Protein AF-A0A922Z1M5-F1 (afdb_monomer)

Structure (mmCIF, N/CA/C/O backbone):
data_AF-A0A922Z1M5-F1
#
_entry.id   AF-A0A922Z1M5-F1
#
loop_
_atom_site.group_PDB
_atom_site.id
_atom_site.type_symbol
_atom_site.label_atom_id
_atom_site.label_alt_id
_atom_site.label_comp_id
_atom_site.label_asym_id
_atom_site.label_entity_id
_atom_site.label_seq_id
_atom_site.pdbx_PDB_ins_code
_atom_site.Cartn_x
_atom_site.Cartn_y
_atom_site.Cartn_z
_atom_site.occupancy
_atom_site.B_iso_or_equiv
_atom_site.auth_seq_id
_atom_site.auth_comp_id
_atom_site.auth_asym_id
_atom_site.auth_atom_id
_atom_site.pdbx_PDB_model_num
ATOM 1 N N . MET A 1 1 ? 18.970 3.337 -2.036 1.00 62.06 1 MET A N 1
ATOM 2 C CA . MET A 1 1 ? 17.528 3.170 -1.750 1.00 62.06 1 MET A CA 1
ATOM 3 C C . MET A 1 1 ? 17.133 1.748 -2.111 1.00 62.06 1 MET A C 1
ATOM 5 O O . MET A 1 1 ? 17.455 1.325 -3.217 1.00 62.06 1 MET A O 1
ATOM 9 N N . VAL A 1 2 ? 16.529 1.007 -1.182 1.00 69.38 2 VAL A N 1
ATOM 10 C CA . VAL A 1 2 ? 16.117 -0.389 -1.406 1.00 69.38 2 VAL A CA 1
ATOM 11 C C . VAL A 1 2 ? 14.918 -0.407 -2.360 1.00 69.38 2 VAL A C 1
ATOM 13 O O . VAL A 1 2 ? 14.035 0.438 -2.251 1.00 69.38 2 VAL A O 1
ATOM 16 N N . LYS A 1 3 ? 14.924 -1.325 -3.330 1.00 82.44 3 LYS A N 1
ATOM 17 C CA . LYS A 1 3 ? 13.838 -1.529 -4.296 1.00 82.44 3 LYS A CA 1
ATOM 18 C C . LYS A 1 3 ? 13.195 -2.880 -4.014 1.00 82.44 3 LYS A C 1
ATOM 20 O O . LYS A 1 3 ? 13.887 -3.896 -4.060 1.00 82.44 3 LYS A O 1
ATOM 25 N N . LEU A 1 4 ? 11.897 -2.891 -3.737 1.00 81.94 4 LEU A N 1
ATOM 26 C CA . LEU A 1 4 ? 11.143 -4.116 -3.483 1.00 81.94 4 LEU A CA 1
ATOM 27 C C . LEU A 1 4 ? 10.454 -4.580 -4.774 1.00 81.94 4 LEU A C 1
ATOM 29 O O . LEU A 1 4 ? 9.768 -3.771 -5.403 1.00 81.94 4 LEU A O 1
ATOM 33 N N . PRO A 1 5 ? 10.636 -5.843 -5.207 1.00 84.25 5 PRO A N 1
ATOM 34 C CA . PRO A 1 5 ? 9.959 -6.366 -6.389 1.00 84.25 5 PRO A CA 1
ATOM 35 C C . PRO A 1 5 ? 8.466 -6.568 -6.106 1.00 84.25 5 PRO A C 1
ATOM 37 O O . PRO A 1 5 ? 8.095 -7.197 -5.114 1.00 84.25 5 PRO A O 1
ATOM 40 N N . VAL A 1 6 ? 7.605 -6.087 -7.006 1.00 86.06 6 VAL A N 1
ATOM 41 C CA . VAL A 1 6 ? 6.139 -6.169 -6.828 1.00 86.06 6 VAL A CA 1
ATOM 42 C C . VAL A 1 6 ? 5.542 -7.500 -7.303 1.00 86.06 6 VAL A C 1
ATOM 44 O O . VAL A 1 6 ? 4.350 -7.751 -7.147 1.00 86.06 6 VAL A O 1
ATOM 47 N N . THR A 1 7 ? 6.367 -8.397 -7.854 1.00 83.25 7 THR A N 1
ATOM 48 C CA . THR A 1 7 ? 5.943 -9.710 -8.373 1.00 83.25 7 THR A CA 1
ATOM 49 C C . THR A 1 7 ? 5.276 -10.599 -7.328 1.00 83.25 7 THR A C 1
ATOM 51 O O . THR A 1 7 ? 4.547 -11.514 -7.694 1.00 83.25 7 THR A O 1
ATOM 54 N N . ARG A 1 8 ? 5.514 -10.348 -6.035 1.00 78.50 8 ARG A N 1
ATOM 55 C CA . ARG A 1 8 ? 4.937 -11.122 -4.925 1.00 78.50 8 ARG A CA 1
ATOM 56 C C . ARG A 1 8 ? 3.622 -10.552 -4.388 1.00 78.50 8 ARG A C 1
ATOM 58 O O . ARG A 1 8 ? 3.117 -11.065 -3.399 1.00 78.50 8 ARG A O 1
ATOM 65 N N . PHE A 1 9 ? 3.082 -9.491 -4.990 1.00 82.94 9 PHE A N 1
ATOM 66 C CA . PHE A 1 9 ? 1.858 -8.857 -4.482 1.00 82.94 9 PHE A CA 1
ATOM 67 C C . PHE A 1 9 ? 0.578 -9.493 -5.031 1.00 82.94 9 PHE A C 1
ATOM 69 O O . PHE A 1 9 ? -0.507 -9.236 -4.520 1.00 82.94 9 PHE A O 1
ATOM 76 N N . THR A 1 10 ? 0.696 -10.326 -6.064 1.00 77.44 10 THR A N 1
ATOM 77 C CA . THR A 1 10 ? -0.423 -11.086 -6.621 1.00 77.44 10 THR A CA 1
ATOM 78 C C . THR A 1 10 ? -0.280 -12.552 -6.232 1.00 77.44 10 THR A C 1
ATOM 80 O O . THR A 1 10 ? 0.832 -13.071 -6.140 1.00 77.44 10 THR A O 1
ATOM 83 N N . LEU A 1 11 ? -1.410 -13.224 -6.003 1.00 79.69 11 LEU A N 1
ATOM 84 C CA . LEU A 1 11 ? -1.463 -14.668 -5.780 1.00 79.69 11 LEU A CA 1
ATOM 85 C C . LEU A 1 11 ? -2.315 -15.289 -6.898 1.00 79.69 11 LEU A C 1
ATOM 87 O O . LEU A 1 11 ? -3.533 -15.424 -6.747 1.00 79.69 11 LEU A O 1
ATOM 91 N N . PRO A 1 12 ? -1.707 -15.568 -8.067 1.00 78.19 12 PRO A N 1
ATOM 92 C CA . PRO A 1 12 ? -2.422 -16.088 -9.224 1.00 78.19 12 PRO A CA 1
ATOM 93 C C . PRO A 1 12 ? -3.035 -17.449 -8.896 1.00 78.19 12 PRO A C 1
ATOM 95 O O . PRO A 1 12 ? -2.359 -18.323 -8.358 1.00 78.19 12 PRO A O 1
ATOM 98 N N . ARG A 1 13 ? -4.314 -17.639 -9.234 1.00 81.94 13 ARG A N 1
ATOM 99 C CA . ARG A 1 13 ? -5.007 -18.929 -9.057 1.00 81.94 13 ARG A CA 1
ATOM 100 C C . ARG A 1 13 ? -4.693 -19.927 -10.171 1.00 81.94 13 ARG A C 1
ATOM 102 O O . ARG A 1 13 ? -4.882 -21.122 -9.987 1.00 81.94 13 ARG A O 1
ATOM 109 N N . ASP A 1 14 ? -4.223 -19.422 -11.308 1.00 88.25 14 ASP A N 1
ATOM 110 C CA . ASP A 1 14 ? -3.885 -20.189 -12.499 1.00 88.25 14 ASP A CA 1
ATOM 111 C C . ASP A 1 14 ? -2.439 -19.903 -12.932 1.00 88.25 14 ASP A C 1
ATOM 113 O O . ASP A 1 14 ? -1.933 -18.780 -12.817 1.00 88.25 14 ASP A O 1
ATOM 117 N N . ARG A 1 15 ? -1.773 -20.939 -13.443 1.00 85.25 15 ARG A N 1
ATOM 118 C CA . ARG A 1 15 ? -0.380 -20.911 -13.885 1.00 85.25 15 ARG A CA 1
ATOM 119 C C . ARG A 1 15 ? -0.179 -19.968 -15.068 1.00 85.25 15 ARG A C 1
ATOM 121 O O . ARG A 1 15 ? 0.833 -19.266 -15.104 1.00 85.25 15 ARG A O 1
ATOM 128 N N . GLU A 1 16 ? -1.115 -19.926 -16.016 1.00 86.62 16 GLU A N 1
ATOM 129 C CA . GLU A 1 16 ? -1.007 -19.040 -17.184 1.00 86.62 16 GLU A CA 1
ATOM 130 C C . GLU A 1 16 ? -1.095 -17.569 -16.772 1.00 86.62 16 GLU A C 1
ATOM 132 O O . GLU A 1 16 ? -0.232 -16.762 -17.134 1.00 86.62 16 GLU A O 1
ATOM 137 N N . GLN A 1 17 ? -2.065 -17.243 -15.915 1.00 83.31 17 GLN A N 1
ATOM 138 C CA . GLN A 1 17 ? -2.189 -15.912 -15.320 1.00 83.31 17 GLN A CA 1
ATOM 139 C C . GLN A 1 17 ? -0.949 -15.541 -14.502 1.00 83.31 17 GLN A C 1
ATOM 141 O O . GLN A 1 17 ? -0.472 -14.410 -14.583 1.00 83.31 17 GLN A O 1
ATOM 146 N N . GLY A 1 18 ? -0.377 -16.488 -13.753 1.00 84.44 18 GLY A N 1
ATOM 147 C CA . GLY A 1 18 ? 0.838 -16.241 -12.981 1.00 84.44 18 GLY A CA 1
ATOM 148 C C . GLY A 1 18 ? 2.046 -15.902 -13.846 1.00 84.44 18 GLY A C 1
ATOM 149 O O . GLY A 1 18 ? 2.754 -14.939 -13.555 1.00 84.44 18 GLY A O 1
ATOM 150 N N . MET A 1 19 ? 2.247 -16.619 -14.953 1.00 85.88 19 MET A N 1
ATOM 151 C CA . MET A 1 19 ? 3.314 -16.309 -15.911 1.00 85.88 19 MET A CA 1
ATOM 152 C C . MET A 1 19 ? 3.103 -14.953 -16.592 1.00 85.88 19 MET A C 1
ATOM 154 O O . MET A 1 19 ? 4.070 -14.227 -16.831 1.00 85.88 19 MET A O 1
ATOM 158 N N . HIS A 1 20 ? 1.852 -14.593 -16.885 1.00 86.06 20 HIS A N 1
ATOM 159 C CA . HIS A 1 20 ? 1.506 -13.291 -17.448 1.00 86.06 20 HIS A CA 1
ATOM 160 C C . HIS A 1 20 ? 1.850 -12.142 -16.487 1.00 86.06 20 HIS A C 1
ATOM 162 O O . HIS A 1 20 ? 2.621 -11.248 -16.847 1.00 86.06 20 HIS A O 1
ATOM 168 N N . TRP A 1 21 ? 1.366 -12.204 -15.242 1.00 83.75 21 TRP A N 1
ATOM 169 C CA . TRP A 1 21 ? 1.659 -11.190 -14.226 1.00 83.75 21 TRP A CA 1
ATOM 170 C C . TRP A 1 21 ? 3.142 -11.127 -13.880 1.00 83.75 21 TRP A C 1
ATOM 172 O O . TRP A 1 21 ? 3.685 -10.036 -13.729 1.00 83.75 21 TRP A O 1
ATOM 182 N N . TYR A 1 22 ? 3.830 -12.268 -13.827 1.00 85.31 22 TYR A N 1
ATOM 183 C CA . TYR A 1 22 ? 5.271 -12.304 -13.596 1.00 85.31 22 TYR A CA 1
ATOM 184 C C . TYR A 1 22 ? 6.050 -11.538 -14.674 1.00 85.31 22 TYR A C 1
ATOM 186 O O . TYR A 1 22 ? 6.940 -10.754 -14.345 1.00 85.31 22 TYR A O 1
ATOM 194 N N . ARG A 1 23 ? 5.687 -11.699 -15.954 1.00 85.81 23 ARG A N 1
ATOM 195 C CA . ARG A 1 23 ? 6.316 -10.952 -17.058 1.00 85.81 23 ARG A CA 1
ATOM 196 C C . ARG A 1 23 ? 6.066 -9.448 -16.957 1.00 85.81 23 ARG A C 1
ATOM 198 O O . ARG A 1 23 ? 6.979 -8.671 -17.218 1.00 85.81 23 ARG A O 1
ATOM 205 N N . LEU A 1 24 ? 4.855 -9.044 -16.572 1.00 83.50 24 LEU A N 1
ATOM 206 C CA . LEU A 1 24 ? 4.483 -7.631 -16.449 1.00 83.50 24 LEU A CA 1
ATOM 207 C C . LEU A 1 24 ? 5.122 -6.952 -15.232 1.00 83.50 24 LEU A C 1
ATOM 209 O O . LEU A 1 24 ? 5.592 -5.821 -15.322 1.00 83.50 24 LEU A O 1
ATOM 213 N N . LEU A 1 25 ? 5.145 -7.640 -14.093 1.00 86.06 25 LEU A N 1
ATOM 214 C CA . LEU A 1 25 ? 5.587 -7.090 -12.812 1.00 86.06 25 LEU A CA 1
ATOM 215 C C . LEU A 1 25 ? 7.085 -7.295 -12.551 1.00 86.06 25 LEU A C 1
ATOM 217 O O . LEU A 1 25 ? 7.635 -6.654 -11.658 1.00 86.06 25 LEU A O 1
ATOM 221 N N . GLY A 1 26 ? 7.758 -8.159 -13.317 1.00 83.81 26 GLY A N 1
ATOM 222 C CA . GLY A 1 26 ? 9.158 -8.548 -13.106 1.00 83.81 26 GLY A CA 1
ATOM 223 C C . GLY A 1 26 ? 10.165 -7.398 -13.128 1.00 83.81 26 GLY A C 1
ATOM 224 O O . GLY A 1 26 ? 11.196 -7.475 -12.465 1.00 83.81 26 GLY A O 1
ATOM 225 N N . SER A 1 27 ? 9.861 -6.318 -13.848 1.00 83.56 27 SER A N 1
ATOM 226 C CA . SER A 1 27 ? 10.699 -5.114 -13.940 1.00 83.56 27 SER A CA 1
ATOM 227 C C . SER A 1 27 ? 10.212 -3.961 -13.056 1.00 83.56 27 SER A C 1
ATOM 229 O O . SER A 1 27 ? 10.816 -2.883 -13.042 1.00 83.56 27 SER A O 1
ATOM 231 N N . VAL A 1 28 ? 9.116 -4.164 -12.322 1.00 87.25 28 VAL A N 1
ATOM 232 C CA . VAL A 1 28 ? 8.469 -3.131 -11.520 1.00 87.25 28 VAL A CA 1
ATOM 233 C C . VAL A 1 28 ? 8.894 -3.264 -10.061 1.00 87.25 28 VAL A C 1
ATOM 235 O O . VAL A 1 28 ? 8.815 -4.325 -9.445 1.00 87.25 28 VAL A O 1
ATOM 238 N N . TYR A 1 29 ? 9.319 -2.139 -9.495 1.00 90.00 29 TYR A N 1
ATOM 239 C CA . TYR A 1 29 ? 9.767 -2.048 -8.110 1.00 90.00 29 TYR A CA 1
ATOM 240 C C . TYR A 1 29 ? 9.076 -0.896 -7.398 1.00 90.00 29 TYR A C 1
ATOM 242 O O . TYR A 1 29 ? 8.828 0.127 -8.037 1.00 90.00 29 TYR A O 1
ATOM 250 N N . CYS A 1 30 ? 8.855 -1.012 -6.093 1.00 90.94 30 CYS A N 1
ATOM 251 C CA . CYS A 1 30 ? 8.446 0.098 -5.229 1.00 90.94 30 CYS A CA 1
ATOM 252 C C . CYS A 1 30 ? 9.523 0.427 -4.181 1.00 90.94 30 CYS A C 1
ATOM 254 O O . CYS A 1 30 ? 10.428 -0.381 -3.940 1.00 90.94 30 CYS A O 1
ATOM 256 N N . THR A 1 31 ? 9.442 1.611 -3.564 1.00 91.44 31 THR A N 1
ATOM 257 C CA . THR A 1 31 ? 10.299 1.955 -2.416 1.00 91.44 31 THR A CA 1
ATOM 258 C C . THR A 1 31 ? 9.814 1.279 -1.135 1.00 91.44 31 THR A C 1
ATOM 260 O O . THR A 1 31 ? 10.613 0.652 -0.443 1.00 91.44 31 THR A O 1
ATOM 263 N N . PHE A 1 32 ? 8.519 1.380 -0.825 1.00 89.75 32 PHE A N 1
ATOM 264 C CA . PHE A 1 32 ? 7.920 0.710 0.328 1.00 89.75 32 PHE A CA 1
ATOM 265 C C . PHE A 1 32 ? 6.608 0.020 -0.041 1.00 89.75 32 PHE A C 1
ATOM 267 O O . PHE A 1 32 ? 5.929 0.371 -1.011 1.00 89.75 32 PHE A O 1
ATOM 274 N N . THR A 1 33 ? 6.246 -0.948 0.790 1.00 91.31 33 THR A N 1
ATOM 275 C CA . THR A 1 33 ? 5.005 -1.710 0.699 1.00 91.31 33 THR A CA 1
ATOM 276 C C . THR A 1 33 ? 4.298 -1.620 2.035 1.00 91.31 33 THR A C 1
ATOM 278 O O . THR A 1 33 ? 4.937 -1.741 3.079 1.00 91.31 33 THR A O 1
ATOM 281 N N . ILE A 1 34 ? 2.989 -1.408 1.998 1.00 90.56 34 ILE A N 1
ATOM 282 C CA . ILE A 1 34 ? 2.148 -1.439 3.186 1.00 90.56 34 ILE A CA 1
ATOM 283 C C . ILE A 1 34 ? 1.509 -2.821 3.241 1.00 90.56 34 ILE A C 1
ATOM 285 O O . ILE A 1 34 ? 0.866 -3.257 2.280 1.00 90.56 34 ILE A O 1
ATOM 289 N N . CYS A 1 35 ? 1.710 -3.510 4.359 1.00 90.94 35 CYS A N 1
ATOM 290 C CA . CYS A 1 35 ? 1.175 -4.841 4.597 1.00 90.94 35 CYS A CA 1
ATOM 291 C C . CYS A 1 35 ? 0.324 -4.850 5.865 1.00 90.94 35 CYS A C 1
ATOM 293 O O . CYS A 1 35 ? 0.602 -4.123 6.820 1.00 90.94 35 CYS A O 1
ATOM 295 N N . GLN A 1 36 ? -0.692 -5.701 5.872 1.00 87.25 36 GLN A N 1
ATOM 296 C CA . GLN A 1 36 ? -1.410 -6.086 7.078 1.00 87.25 36 GLN A CA 1
ATOM 297 C C . GLN A 1 36 ? -0.543 -7.003 7.963 1.00 87.25 36 GLN A C 1
ATOM 299 O O . GLN A 1 36 ? 0.461 -7.549 7.493 1.00 87.25 36 GLN A O 1
ATOM 304 N N . PRO A 1 37 ? -0.914 -7.193 9.245 1.00 88.56 37 PRO A N 1
ATOM 305 C CA . PRO A 1 37 ? -0.196 -8.084 10.162 1.00 88.56 37 PRO A CA 1
ATOM 306 C C . PRO A 1 37 ? -0.121 -9.548 9.701 1.00 88.56 37 PRO A C 1
ATOM 308 O O . PRO A 1 37 ? 0.782 -10.270 10.107 1.00 88.56 37 PRO A O 1
ATOM 311 N N . ASP A 1 38 ? -1.044 -9.983 8.842 1.00 87.88 38 ASP A N 1
ATOM 312 C CA . ASP A 1 38 ? -1.060 -11.308 8.208 1.00 87.88 38 ASP A CA 1
ATOM 313 C C . ASP A 1 38 ? -0.081 -11.425 7.018 1.00 87.88 38 ASP A C 1
ATOM 315 O O . ASP A 1 38 ? 0.031 -12.481 6.396 1.00 87.88 38 ASP A O 1
ATOM 319 N N . GLY A 1 39 ? 0.631 -10.343 6.688 1.00 85.19 39 GLY A N 1
ATOM 320 C CA . GLY A 1 39 ? 1.552 -10.263 5.557 1.00 85.19 39 GLY A CA 1
ATOM 321 C C . GLY A 1 39 ? 0.882 -9.922 4.225 1.00 85.19 39 GLY A C 1
ATOM 322 O O . GLY A 1 39 ? 1.580 -9.824 3.210 1.00 85.19 39 GLY A O 1
ATOM 323 N N . ARG A 1 40 ? -0.439 -9.700 4.191 1.00 87.19 40 ARG A N 1
ATOM 324 C CA . ARG A 1 40 ? -1.148 -9.309 2.970 1.00 87.19 40 ARG A CA 1
ATOM 325 C C . ARG A 1 40 ? -0.786 -7.884 2.574 1.00 87.19 40 ARG A C 1
ATOM 327 O O . ARG A 1 40 ? -0.916 -6.949 3.358 1.00 87.19 40 ARG A O 1
ATOM 334 N N . VAL A 1 41 ? -0.390 -7.702 1.320 1.00 89.81 41 VAL A N 1
ATOM 335 C CA . VAL A 1 41 ? -0.096 -6.378 0.764 1.00 89.81 41 VAL A CA 1
ATOM 336 C C . VAL A 1 41 ? -1.399 -5.612 0.537 1.00 89.81 41 VAL A C 1
ATOM 338 O O . VAL A 1 41 ? -2.286 -6.093 -0.167 1.00 89.81 41 VAL A O 1
ATOM 341 N N . VAL A 1 42 ? -1.500 -4.416 1.120 1.00 91.06 42 VAL A N 1
ATOM 342 C CA . VAL A 1 42 ? -2.649 -3.504 0.953 1.00 91.06 42 VAL A CA 1
ATOM 343 C C . VAL A 1 42 ? -2.345 -2.332 0.031 1.00 91.06 42 VAL A C 1
ATOM 345 O O . VAL A 1 42 ? -3.258 -1.643 -0.404 1.00 91.06 42 VAL A O 1
ATOM 348 N N . GLY A 1 43 ? -1.075 -2.107 -0.293 1.00 91.75 43 GLY A N 1
ATOM 349 C CA . GLY A 1 43 ? -0.672 -1.090 -1.248 1.00 91.75 43 GLY A CA 1
ATOM 350 C C . GLY A 1 43 ? 0.829 -0.874 -1.251 1.00 91.75 43 GLY A C 1
AT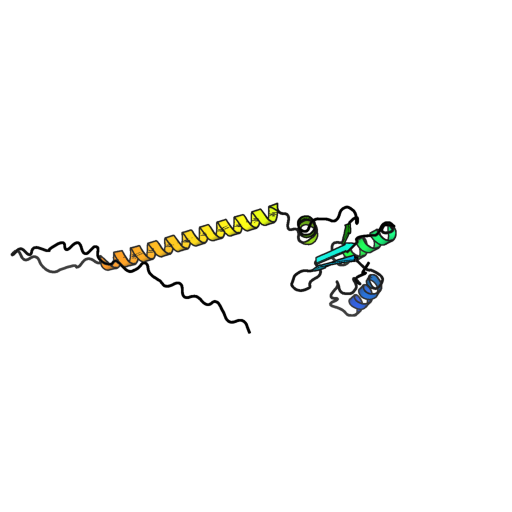OM 351 O O . GLY A 1 43 ? 1.581 -1.504 -0.503 1.00 91.75 43 GLY A O 1
ATOM 352 N N . CYS A 1 44 ? 1.282 0.019 -2.116 1.00 91.94 44 CYS A N 1
ATOM 353 C CA . CYS A 1 44 ? 2.694 0.350 -2.213 1.00 91.94 44 CYS A CA 1
ATOM 354 C C . CYS A 1 44 ? 2.907 1.834 -2.480 1.00 91.94 44 CYS A C 1
ATOM 356 O O . CYS A 1 44 ? 2.041 2.525 -3.025 1.00 91.94 44 CYS A O 1
ATOM 358 N N . LEU A 1 45 ? 4.084 2.317 -2.088 1.00 92.44 45 LEU A N 1
ATOM 359 C CA . LEU A 1 45 ? 4.468 3.698 -2.304 1.00 92.44 45 LEU A CA 1
ATOM 360 C C . LEU A 1 45 ? 5.889 3.839 -2.846 1.00 92.44 45 LEU A C 1
ATOM 362 O O . LEU A 1 45 ? 6.807 3.094 -2.496 1.00 92.44 45 LEU A O 1
ATOM 366 N N . ASP A 1 46 ? 6.055 4.835 -3.709 1.00 92.69 46 ASP A N 1
ATOM 367 C CA . ASP A 1 46 ? 7.352 5.278 -4.197 1.00 92.69 46 ASP A CA 1
ATOM 368 C C . ASP A 1 46 ? 7.742 6.603 -3.559 1.00 92.69 46 ASP A C 1
ATOM 370 O O . ASP A 1 46 ? 6.998 7.583 -3.599 1.00 92.69 46 ASP A O 1
ATOM 374 N N . VAL A 1 47 ? 8.971 6.639 -3.059 1.00 92.38 47 VAL A N 1
ATOM 375 C CA . VAL A 1 47 ? 9.633 7.856 -2.595 1.00 92.38 47 VAL A CA 1
ATOM 376 C C . VAL A 1 47 ? 10.793 8.124 -3.549 1.00 92.38 47 VAL A C 1
ATOM 378 O O . VAL A 1 47 ? 11.872 7.559 -3.368 1.00 92.38 47 VAL A O 1
ATOM 381 N N . PRO A 1 48 ? 10.589 8.879 -4.644 1.00 90.00 48 PRO A N 1
ATOM 382 C CA . PRO A 1 48 ? 11.669 9.185 -5.560 1.00 90.00 48 PRO A CA 1
ATOM 383 C C . PRO A 1 48 ? 12.689 10.130 -4.915 1.00 90.00 48 PRO A C 1
ATOM 385 O O . PRO A 1 48 ? 12.351 11.002 -4.109 1.00 90.00 48 PRO A O 1
ATOM 388 N N . GLY A 1 49 ? 13.948 9.960 -5.323 1.00 86.38 49 GLY A N 1
ATOM 389 C CA . GLY A 1 49 ? 15.041 10.865 -4.972 1.00 86.38 49 GLY A CA 1
ATOM 390 C C . GLY A 1 49 ? 14.921 12.228 -5.662 1.00 86.38 49 GLY A C 1
ATOM 391 O O . GLY A 1 49 ? 13.912 12.540 -6.294 1.00 86.38 49 GLY A O 1
ATOM 392 N N . SER A 1 50 ? 15.986 13.028 -5.598 1.00 83.69 50 SER A N 1
ATOM 393 C CA . SER A 1 50 ? 16.039 14.378 -6.186 1.00 83.69 50 SER A CA 1
ATOM 394 C C . SER A 1 50 ? 15.711 14.420 -7.684 1.00 83.69 50 SER A C 1
ATOM 396 O O . SER A 1 50 ? 15.078 15.364 -8.143 1.00 83.69 50 SER A O 1
ATOM 398 N N . ALA A 1 51 ? 16.078 13.378 -8.435 1.00 82.75 51 ALA A N 1
ATOM 399 C CA . ALA A 1 51 ? 15.782 13.250 -9.863 1.00 82.75 51 ALA A CA 1
ATOM 400 C C . ALA A 1 51 ? 14.300 12.952 -10.180 1.00 82.75 51 ALA A C 1
ATOM 402 O O . ALA A 1 51 ? 13.896 12.999 -11.341 1.00 82.75 51 ALA A O 1
ATOM 403 N N . GLY A 1 52 ? 13.476 12.647 -9.173 1.00 85.00 52 GLY A N 1
ATOM 404 C CA . GLY A 1 52 ? 12.073 12.301 -9.373 1.00 85.00 52 GLY A CA 1
ATOM 405 C C . GLY A 1 52 ? 11.863 10.927 -10.023 1.00 85.00 52 GLY A C 1
ATOM 406 O O . GLY A 1 52 ? 12.795 10.156 -10.251 1.00 85.00 52 GLY A O 1
ATOM 407 N N . LEU A 1 53 ? 10.597 10.609 -10.304 1.00 87.62 53 LEU A N 1
ATOM 408 C CA . LEU A 1 53 ? 10.206 9.445 -11.100 1.00 87.62 53 LEU A CA 1
ATOM 409 C C . LEU A 1 53 ? 9.720 9.935 -12.474 1.00 87.62 53 LEU A C 1
ATOM 411 O O . LEU A 1 53 ? 8.839 10.801 -12.507 1.00 87.62 53 LEU A O 1
ATOM 415 N N . PRO A 1 54 ? 10.226 9.391 -13.599 1.00 91.19 54 PRO A N 1
ATOM 416 C CA . PRO A 1 54 ? 9.736 9.760 -14.922 1.00 91.19 54 PRO A CA 1
ATOM 417 C C . PRO A 1 54 ? 8.222 9.561 -15.038 1.00 91.19 54 PRO A C 1
ATOM 419 O O . PRO A 1 54 ? 7.671 8.573 -14.542 1.00 91.19 54 PRO A O 1
ATOM 422 N N . ARG A 1 55 ? 7.536 10.482 -15.728 1.00 90.75 55 ARG A N 1
ATOM 423 C CA . ARG A 1 55 ? 6.070 10.443 -15.880 1.00 90.75 55 ARG A CA 1
ATOM 424 C C . ARG A 1 55 ? 5.593 9.137 -16.517 1.00 90.75 55 ARG A C 1
ATOM 426 O O . ARG A 1 55 ? 4.608 8.574 -16.054 1.00 90.75 55 ARG A O 1
ATOM 433 N N . SER A 1 56 ? 6.299 8.645 -17.534 1.00 90.38 56 SER A N 1
ATOM 434 C CA . SER A 1 56 ? 5.997 7.370 -18.196 1.00 90.38 56 SER A CA 1
ATOM 435 C C . SER A 1 56 ? 6.052 6.197 -17.216 1.00 90.38 56 SER A C 1
ATOM 437 O O . SER A 1 56 ? 5.095 5.433 -17.118 1.00 90.38 56 SER A O 1
ATOM 439 N N . THR A 1 57 ? 7.120 6.100 -16.421 1.00 90.19 57 THR A N 1
ATOM 440 C CA . THR A 1 57 ? 7.273 5.069 -15.386 1.00 90.19 57 THR A CA 1
ATOM 441 C C . THR A 1 57 ? 6.185 5.173 -14.323 1.00 90.19 57 THR A C 1
ATOM 443 O O . THR A 1 57 ? 5.629 4.154 -13.922 1.00 90.19 57 THR A O 1
ATOM 446 N N . ARG A 1 58 ? 5.844 6.392 -13.887 1.00 91.94 58 ARG A N 1
ATOM 447 C CA . ARG A 1 58 ? 4.763 6.619 -12.920 1.00 91.94 58 ARG A CA 1
ATOM 448 C C . ARG A 1 58 ? 3.413 6.139 -13.456 1.00 91.94 58 ARG A C 1
ATOM 450 O O . ARG A 1 58 ? 2.699 5.449 -12.738 1.00 91.94 58 ARG A O 1
ATOM 457 N N . MET A 1 59 ? 3.074 6.487 -14.697 1.00 91.19 59 MET A N 1
ATOM 458 C CA . MET A 1 59 ? 1.814 6.077 -15.331 1.00 91.19 59 MET A CA 1
ATOM 459 C C . MET A 1 59 ? 1.740 4.562 -15.517 1.00 91.19 59 MET A C 1
ATOM 461 O O . MET A 1 59 ? 0.705 3.965 -15.237 1.00 91.19 59 MET A O 1
ATOM 465 N N . LEU A 1 60 ? 2.846 3.940 -15.934 1.00 91.19 60 LEU A N 1
ATOM 466 C CA . LEU A 1 60 ? 2.939 2.490 -16.079 1.00 91.19 60 LEU A CA 1
ATOM 467 C C . LEU A 1 60 ? 2.721 1.786 -14.738 1.00 91.19 60 LEU A C 1
ATOM 469 O O . LEU A 1 60 ? 1.883 0.893 -14.648 1.00 91.19 60 LEU A O 1
ATOM 473 N N . LYS A 1 61 ? 3.420 2.225 -13.683 1.00 91.88 61 LYS A N 1
ATOM 474 C CA . LYS A 1 61 ? 3.250 1.676 -12.332 1.00 91.88 61 LYS A CA 1
ATOM 475 C C . LYS A 1 61 ? 1.820 1.825 -11.845 1.00 91.88 61 LYS A C 1
ATOM 477 O O . LYS A 1 61 ? 1.233 0.849 -11.398 1.00 91.88 61 LYS A O 1
ATOM 482 N N . HIS A 1 62 ? 1.255 3.019 -11.989 1.00 92.06 62 HIS A N 1
ATOM 483 C CA . HIS A 1 62 ? -0.123 3.278 -11.601 1.00 92.06 62 HIS A CA 1
ATOM 484 C C . HIS A 1 62 ? -1.088 2.346 -12.338 1.00 92.06 62 HIS A C 1
ATOM 486 O O . HIS A 1 62 ? -1.907 1.698 -11.704 1.00 92.06 62 HIS A O 1
ATOM 492 N N . SER A 1 63 ? -0.970 2.227 -13.662 1.00 90.62 63 SER A N 1
ATOM 493 C CA . SER A 1 63 ? -1.850 1.369 -14.458 1.00 90.62 63 SER A CA 1
ATOM 494 C C . SER A 1 63 ? -1.757 -0.103 -14.043 1.00 90.62 63 SER A C 1
ATOM 496 O O . SER A 1 63 ? -2.788 -0.723 -13.791 1.00 90.62 63 SER A O 1
ATOM 498 N N . LEU A 1 64 ? -0.543 -0.644 -13.905 1.00 90.00 64 LEU A N 1
ATOM 499 C CA . LEU A 1 64 ? -0.335 -2.048 -13.540 1.00 90.00 64 LEU A CA 1
ATOM 500 C C . LEU A 1 64 ? -0.815 -2.361 -12.121 1.00 90.00 64 LEU A C 1
ATOM 502 O O . LEU A 1 64 ? -1.484 -3.368 -11.903 1.00 90.00 64 LEU A O 1
ATOM 506 N N . LEU A 1 65 ? -0.497 -1.502 -11.155 1.00 89.44 65 LEU A N 1
ATOM 507 C CA . LEU A 1 65 ? -0.861 -1.727 -9.757 1.00 89.44 65 LEU A CA 1
ATOM 508 C C . LEU A 1 65 ? -2.371 -1.578 -9.548 1.00 89.44 65 LEU A C 1
ATOM 510 O O . LEU A 1 65 ? -2.967 -2.420 -8.881 1.00 89.44 65 LEU A O 1
ATOM 514 N N . THR A 1 66 ? -3.017 -0.615 -10.215 1.00 89.25 66 THR A N 1
ATOM 515 C CA . THR A 1 66 ? -4.483 -0.516 -10.234 1.00 89.25 66 THR A CA 1
ATOM 516 C C . THR A 1 66 ? -5.129 -1.771 -10.827 1.00 89.25 66 THR A C 1
ATOM 518 O O . THR A 1 66 ? -6.096 -2.269 -10.258 1.00 89.25 66 THR A O 1
ATOM 521 N N . GLN A 1 67 ? -4.587 -2.334 -11.916 1.00 87.12 67 GLN A N 1
ATOM 522 C CA . GLN A 1 67 ? -5.087 -3.601 -12.475 1.00 87.12 67 GLN A CA 1
ATOM 523 C C . GLN A 1 67 ? -4.915 -4.782 -11.510 1.00 87.12 67 GLN A C 1
ATOM 525 O O . GLN A 1 67 ? -5.743 -5.689 -11.496 1.00 87.12 67 GLN A O 1
ATOM 530 N N . CYS A 1 68 ? -3.880 -4.751 -10.670 1.00 83.38 68 CYS A N 1
ATOM 531 C CA . CYS A 1 68 ? -3.669 -5.737 -9.610 1.00 83.38 68 CYS A CA 1
ATOM 532 C C . CYS A 1 68 ? -4.544 -5.492 -8.364 1.00 83.38 68 CYS A C 1
ATOM 534 O O . CYS A 1 68 ? -4.438 -6.249 -7.401 1.00 83.38 68 CYS A O 1
ATOM 536 N N . GLY A 1 69 ? -5.379 -4.444 -8.346 1.00 86.75 69 GLY A N 1
ATOM 537 C CA . GLY A 1 69 ? -6.176 -4.062 -7.177 1.00 86.75 69 GLY A CA 1
ATOM 538 C C . GLY A 1 69 ? -5.340 -3.501 -6.024 1.00 86.75 69 GLY A C 1
ATOM 539 O O . GLY A 1 69 ? -5.756 -3.577 -4.870 1.00 86.75 69 GLY A O 1
ATOM 540 N N . LEU A 1 70 ? -4.154 -2.970 -6.324 1.00 89.06 70 LEU A N 1
ATOM 541 C CA . LEU A 1 70 ? -3.205 -2.449 -5.349 1.00 89.06 70 LEU A CA 1
ATOM 542 C C . LEU A 1 70 ? -3.103 -0.925 -5.483 1.00 89.06 70 LEU A C 1
ATOM 544 O O . LEU A 1 70 ? -2.615 -0.431 -6.505 1.00 89.06 70 LEU A O 1
ATOM 548 N N . PRO A 1 71 ? -3.525 -0.163 -4.462 1.00 91.44 71 PRO A N 1
ATOM 549 C CA . PRO A 1 71 ? -3.296 1.271 -4.400 1.00 91.44 71 PRO A CA 1
ATOM 550 C C . PRO A 1 71 ? -1.806 1.616 -4.533 1.00 91.44 71 PRO A C 1
ATOM 552 O O . PRO A 1 71 ? -0.930 0.939 -3.977 1.00 91.44 71 PRO A O 1
ATOM 555 N N . TYR A 1 72 ? -1.529 2.689 -5.274 1.00 92.50 72 TYR A N 1
ATOM 556 C CA . TYR A 1 72 ? -0.181 3.165 -5.566 1.00 92.50 72 TYR A CA 1
ATOM 557 C C . TYR A 1 72 ? -0.063 4.662 -5.296 1.00 92.50 72 TYR A C 1
ATOM 559 O O . TYR A 1 72 ? -0.742 5.466 -5.937 1.00 92.50 72 TYR A O 1
ATOM 567 N N . TRP A 1 73 ? 0.854 5.040 -4.406 1.00 93.25 73 TRP A N 1
ATOM 568 C CA . TRP A 1 73 ? 1.084 6.437 -4.041 1.00 93.25 73 TRP A CA 1
ATOM 569 C C . TRP A 1 73 ? 2.539 6.861 -4.280 1.00 93.25 73 TRP A C 1
ATOM 571 O O . TRP A 1 73 ? 3.480 6.123 -4.006 1.00 93.25 73 TRP A O 1
ATOM 581 N N . VAL A 1 74 ? 2.745 8.071 -4.805 1.00 93.06 74 VAL A N 1
ATOM 582 C CA . VAL A 1 74 ? 4.077 8.671 -4.967 1.00 93.06 74 VAL A CA 1
ATOM 583 C C . VAL A 1 74 ? 4.212 9.845 -4.011 1.00 93.06 74 VAL A C 1
ATOM 585 O O . VAL A 1 74 ? 3.481 10.829 -4.132 1.00 93.06 74 VAL A O 1
ATOM 588 N N . VAL A 1 75 ? 5.182 9.759 -3.108 1.00 92.62 75 VAL A N 1
ATOM 589 C CA . VAL A 1 75 ? 5.420 10.728 -2.036 1.00 92.62 75 VAL A CA 1
ATOM 590 C C . VAL A 1 75 ? 6.754 11.421 -2.238 1.00 92.62 75 VAL A C 1
ATOM 592 O O . VAL A 1 75 ? 7.754 10.790 -2.557 1.00 92.62 75 VAL A O 1
ATOM 595 N N . ARG A 1 76 ? 6.807 12.734 -2.014 1.00 89.50 76 ARG A N 1
ATOM 596 C CA . ARG A 1 76 ? 8.066 13.475 -2.130 1.00 89.50 76 ARG A CA 1
ATOM 597 C C . ARG A 1 76 ? 8.913 13.277 -0.878 1.00 89.50 76 ARG A C 1
ATOM 599 O O . ARG A 1 76 ? 8.411 13.396 0.232 1.00 89.50 76 ARG A O 1
ATOM 606 N N . SER A 1 77 ? 10.216 13.081 -1.062 1.00 87.75 77 SER A N 1
ATOM 607 C CA . SER A 1 77 ? 11.164 12.896 0.048 1.00 87.75 77 SER A CA 1
ATOM 608 C C . SER A 1 77 ? 11.180 14.053 1.063 1.00 87.75 77 SER A C 1
ATOM 610 O O . SER A 1 77 ? 11.557 13.845 2.207 1.00 87.75 77 SER A O 1
ATOM 612 N N . ASN A 1 78 ? 10.780 15.266 0.662 1.00 89.56 78 ASN A N 1
ATOM 613 C CA . ASN A 1 78 ? 10.735 16.455 1.523 1.00 89.56 78 ASN A CA 1
ATOM 614 C C . ASN A 1 78 ? 9.389 16.676 2.235 1.00 89.56 78 ASN A C 1
ATOM 616 O O . ASN A 1 78 ? 9.265 17.626 2.999 1.00 89.56 78 ASN A O 1
ATOM 620 N N . ASN A 1 79 ? 8.382 15.849 1.957 1.00 88.31 79 ASN A N 1
ATOM 621 C CA . ASN A 1 79 ? 7.064 15.931 2.573 1.00 88.31 79 ASN A CA 1
ATOM 622 C C . ASN A 1 79 ? 6.496 14.514 2.702 1.00 88.31 79 ASN A C 1
ATOM 624 O O . ASN A 1 79 ? 5.646 14.092 1.913 1.00 88.31 79 ASN A O 1
ATOM 628 N N . LEU A 1 80 ? 7.070 13.754 3.633 1.00 91.06 80 LEU A N 1
ATOM 629 C CA . LEU A 1 80 ? 6.636 12.394 3.921 1.00 91.06 80 LEU A CA 1
ATOM 630 C C . LEU A 1 80 ? 5.313 12.437 4.698 1.00 91.06 80 LEU A C 1
ATOM 632 O O . LEU A 1 80 ? 5.200 13.228 5.634 1.00 91.06 80 LEU A O 1
ATOM 636 N N . PRO A 1 81 ? 4.331 11.594 4.344 1.00 92.31 81 PRO A N 1
ATOM 637 C CA . PRO A 1 81 ? 3.068 11.544 5.049 1.00 92.31 81 PRO A CA 1
ATOM 638 C C . PRO A 1 81 ? 3.252 10.966 6.448 1.00 92.31 81 PRO A C 1
ATOM 640 O O . PRO A 1 81 ? 4.105 10.108 6.702 1.00 92.31 81 PRO A O 1
ATOM 643 N N . SER A 1 82 ? 2.394 11.418 7.347 1.00 92.19 82 SER A N 1
ATOM 644 C CA . SER A 1 82 ? 2.221 10.832 8.666 1.00 92.19 82 SER A CA 1
ATOM 645 C C . SER A 1 82 ? 1.614 9.428 8.573 1.00 92.19 82 SER A C 1
ATOM 647 O O . SER A 1 82 ? 0.968 9.049 7.594 1.00 92.19 82 SER A O 1
ATOM 649 N N . VAL A 1 83 ? 1.762 8.650 9.648 1.00 89.00 83 VAL A N 1
ATOM 650 C CA . VAL A 1 83 ? 1.147 7.316 9.755 1.00 89.00 83 VAL A CA 1
ATOM 651 C C . VAL A 1 83 ? -0.375 7.387 9.586 1.00 89.00 83 VAL A C 1
ATOM 653 O O . VAL A 1 83 ? -0.966 6.494 8.986 1.00 89.00 83 VAL A O 1
ATOM 656 N N . VAL A 1 84 ? -1.010 8.457 10.076 1.00 89.50 84 VAL A N 1
ATOM 657 C CA . VAL A 1 84 ? -2.463 8.656 9.975 1.00 89.50 84 VAL A CA 1
ATOM 658 C C . VAL A 1 84 ? -2.893 8.824 8.519 1.00 89.50 84 VAL A C 1
ATOM 660 O O . VAL A 1 84 ? -3.850 8.186 8.093 1.00 89.50 84 VAL A O 1
ATOM 663 N N . GLU A 1 85 ? -2.158 9.613 7.735 1.00 90.56 85 GLU A N 1
ATOM 664 C CA . GLU A 1 85 ? -2.441 9.807 6.307 1.00 90.56 85 GLU A CA 1
ATOM 665 C C . GLU A 1 85 ? -2.245 8.514 5.510 1.00 90.56 85 GLU A C 1
ATOM 667 O O . GLU A 1 85 ? -3.077 8.180 4.672 1.00 90.56 85 GLU A O 1
ATOM 672 N N . ILE A 1 86 ? -1.200 7.737 5.815 1.00 91.00 86 ILE A N 1
ATOM 673 C CA . ILE A 1 86 ? -0.981 6.421 5.193 1.00 91.00 86 ILE A CA 1
ATOM 674 C C . ILE A 1 86 ? -2.145 5.471 5.518 1.00 91.00 86 ILE A C 1
ATOM 676 O O . ILE A 1 86 ? -2.649 4.789 4.627 1.00 91.00 86 ILE A O 1
ATOM 680 N N . ARG A 1 87 ? -2.600 5.417 6.777 1.00 89.06 87 ARG A N 1
ATOM 681 C CA . ARG A 1 87 ? -3.738 4.566 7.172 1.00 89.06 87 ARG A CA 1
ATOM 682 C C . ARG A 1 87 ? -5.036 5.007 6.498 1.00 89.06 87 ARG A C 1
ATOM 684 O O . ARG A 1 87 ? -5.783 4.153 6.026 1.00 89.06 87 ARG A O 1
ATOM 691 N N . ALA A 1 88 ? -5.282 6.309 6.395 1.00 88.31 88 ALA A N 1
ATOM 692 C CA . ALA A 1 88 ? -6.450 6.830 5.695 1.00 88.31 88 ALA A CA 1
ATOM 693 C C . ALA A 1 88 ? -6.432 6.458 4.203 1.00 88.31 88 ALA A C 1
ATOM 695 O O . ALA A 1 88 ? -7.437 5.969 3.694 1.00 88.31 88 ALA A O 1
ATOM 696 N N . GLU A 1 89 ? -5.286 6.616 3.535 1.00 88.88 89 GLU A N 1
ATOM 697 C CA . GLU A 1 89 ? -5.130 6.334 2.102 1.00 88.88 89 GLU A CA 1
ATOM 698 C C . GLU A 1 89 ? -5.249 4.835 1.774 1.00 88.88 89 GLU A C 1
ATOM 700 O O . GLU A 1 89 ? -5.955 4.457 0.842 1.00 88.88 89 GLU A O 1
ATOM 705 N N . PHE A 1 90 ? -4.579 3.957 2.533 1.00 89.50 90 PHE A N 1
ATOM 706 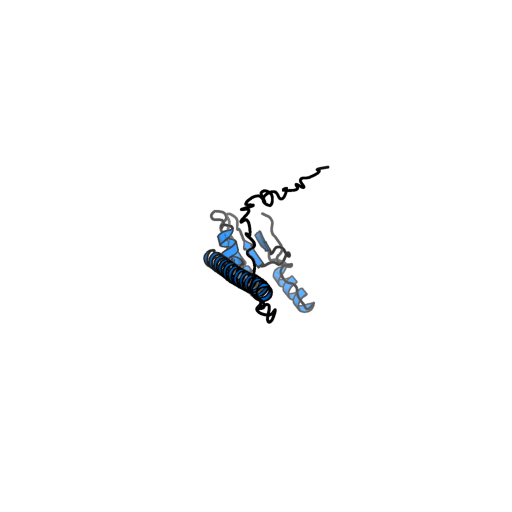C CA . PHE A 1 90 ? -4.491 2.527 2.19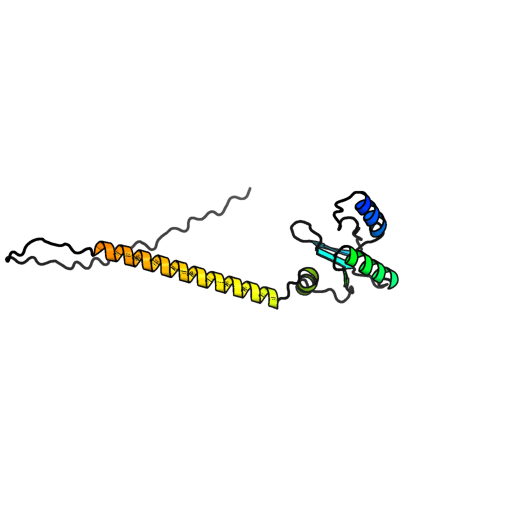3 1.00 89.50 90 PHE A CA 1
ATOM 707 C C . PHE A 1 90 ? -5.511 1.634 2.905 1.00 89.50 90 PHE A C 1
ATOM 709 O O . PHE A 1 90 ? -5.854 0.573 2.386 1.00 89.50 90 PHE A O 1
ATOM 716 N N . LEU A 1 91 ? -5.976 2.016 4.098 1.00 85.94 91 LEU A N 1
ATOM 717 C CA . LEU A 1 91 ? -6.916 1.215 4.894 1.00 85.94 91 LEU A CA 1
ATOM 718 C C . LEU A 1 91 ? -8.325 1.824 4.923 1.00 85.94 91 LEU A C 1
ATOM 720 O O . LEU A 1 91 ? -9.244 1.197 5.450 1.00 85.94 91 LEU A O 1
ATOM 724 N N . GLY A 1 92 ? -8.512 3.038 4.387 1.00 78.88 92 GLY A N 1
ATOM 725 C CA . GLY A 1 92 ? -9.775 3.774 4.497 1.00 78.88 92 GLY A CA 1
ATOM 726 C C . GLY A 1 92 ? -10.107 4.173 5.939 1.00 78.88 92 GLY A C 1
ATOM 727 O O . GLY A 1 92 ? -11.250 4.499 6.253 1.00 78.88 92 GLY A O 1
ATOM 728 N N . GLU A 1 93 ? -9.119 4.116 6.833 1.00 72.94 93 GLU A N 1
ATOM 729 C CA . GLU A 1 93 ? -9.253 4.479 8.236 1.00 72.94 93 GLU A CA 1
ATOM 730 C C . GLU A 1 93 ? -9.071 5.988 8.376 1.00 72.94 93 GLU A C 1
ATOM 732 O O . GLU A 1 93 ? -7.993 6.481 8.707 1.00 72.94 93 GLU A O 1
ATOM 737 N N . SER A 1 94 ? -10.125 6.750 8.091 1.00 67.38 94 SER A N 1
ATOM 738 C CA . SER A 1 94 ? -10.136 8.159 8.476 1.00 67.38 94 SER A CA 1
ATOM 739 C C . SER A 1 94 ? -10.283 8.269 10.002 1.00 67.38 94 SER A C 1
ATOM 741 O O . SER A 1 94 ? -11.001 7.458 10.602 1.00 67.38 94 SER A O 1
ATOM 743 N N . PRO A 1 95 ? -9.687 9.284 10.653 1.00 62.91 95 PRO A N 1
ATOM 744 C CA . PRO A 1 95 ? -9.846 9.493 12.095 1.00 62.91 95 PRO A CA 1
ATOM 745 C C . PRO A 1 95 ? -11.322 9.649 12.495 1.00 62.91 95 PRO A C 1
ATOM 747 O O . PRO A 1 95 ? -11.734 9.202 13.560 1.00 62.91 95 PRO A O 1
ATOM 750 N N . THR A 1 96 ? -12.151 10.202 11.605 1.00 68.62 96 THR A N 1
ATOM 751 C CA . THR A 1 96 ? -13.604 10.285 11.791 1.00 68.62 96 THR A CA 1
ATOM 752 C C . THR A 1 96 ? -14.282 8.916 11.761 1.00 68.62 96 THR A C 1
ATOM 754 O O . THR A 1 96 ? -15.133 8.648 12.603 1.00 68.62 96 THR A O 1
ATOM 757 N N . SER A 1 97 ? -13.895 8.029 10.839 1.00 66.94 97 SER A N 1
ATOM 758 C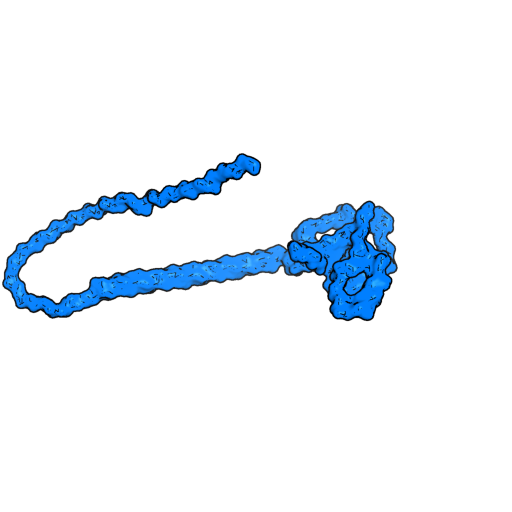 CA . SER A 1 97 ? -14.444 6.669 10.756 1.00 66.94 97 SER A CA 1
ATOM 759 C C . SER A 1 97 ? -14.037 5.800 11.949 1.00 66.94 97 SER A C 1
ATOM 761 O O . SER A 1 97 ? -14.851 5.020 12.442 1.00 66.94 97 SER A O 1
ATOM 763 N N . GLN A 1 98 ? -12.807 5.962 12.450 1.00 67.06 98 GLN A N 1
ATOM 764 C CA . GLN A 1 98 ? -12.338 5.285 13.659 1.00 67.06 98 GLN A CA 1
ATOM 765 C C . GLN A 1 98 ? -13.099 5.775 14.891 1.00 67.06 98 GLN A C 1
ATOM 767 O O . GLN A 1 98 ? -13.689 4.953 15.584 1.00 67.06 98 GLN A O 1
ATOM 772 N N . ALA A 1 99 ? -13.199 7.092 15.092 1.00 76.00 99 ALA A N 1
ATOM 773 C CA . ALA A 1 99 ? -13.951 7.665 16.209 1.00 76.00 99 ALA A CA 1
ATOM 774 C C . ALA A 1 99 ? -15.439 7.264 16.187 1.00 76.00 99 ALA A C 1
ATOM 776 O O . ALA A 1 99 ? -16.028 6.989 17.230 1.00 76.00 99 ALA A O 1
ATOM 777 N N . MET A 1 100 ? -16.058 7.185 15.001 1.00 74.56 100 MET A N 1
ATOM 778 C CA . MET A 1 100 ? -17.432 6.686 14.865 1.00 74.56 100 MET A CA 1
ATOM 779 C C . MET A 1 100 ? -17.556 5.212 15.267 1.00 74.56 100 MET A C 1
ATOM 781 O O . MET A 1 100 ? -18.477 4.872 16.006 1.00 74.56 100 MET A O 1
ATOM 785 N N . ARG A 1 101 ? -16.631 4.347 14.826 1.00 78.62 101 ARG A N 1
ATOM 786 C CA . ARG A 1 101 ? -16.624 2.924 15.208 1.00 78.62 101 ARG A CA 1
ATOM 787 C C . ARG A 1 101 ? -16.391 2.729 16.703 1.00 78.62 101 ARG A C 1
ATOM 789 O O . ARG A 1 101 ? -17.058 1.892 17.300 1.00 78.62 101 ARG A O 1
ATOM 796 N N . GLU A 1 102 ? -15.472 3.481 17.300 1.00 83.06 102 GLU A N 1
ATOM 797 C CA . GLU A 1 102 ? -15.203 3.434 18.743 1.00 83.06 102 GLU A CA 1
ATOM 798 C C . GLU A 1 102 ? -16.437 3.853 19.545 1.00 83.06 102 GLU A C 1
ATOM 800 O O . GLU A 1 102 ? -16.853 3.134 20.451 1.00 83.06 102 GLU A O 1
ATOM 805 N N . ARG A 1 103 ? -17.094 4.949 19.147 1.00 87.31 103 ARG A N 1
ATOM 806 C CA . ARG A 1 103 ? -18.335 5.408 19.782 1.00 87.31 103 ARG A CA 1
ATOM 807 C C . ARG A 1 103 ? -19.463 4.380 19.672 1.00 87.31 103 ARG A C 1
ATOM 809 O O . ARG A 1 103 ? -20.177 4.147 20.639 1.00 87.31 103 ARG A O 1
ATOM 816 N N . GLU A 1 104 ? -19.618 3.752 18.509 1.00 87.94 104 GLU A N 1
ATOM 817 C CA . GLU A 1 104 ? -20.620 2.701 18.296 1.00 87.94 104 GLU A CA 1
ATOM 818 C C . GLU A 1 104 ? -20.331 1.457 19.156 1.00 87.94 104 GLU A C 1
ATOM 820 O O . GLU A 1 104 ? -21.248 0.828 19.688 1.00 87.94 104 GLU A O 1
ATOM 825 N N . GLN A 1 105 ? -19.055 1.099 19.327 1.00 87.94 105 GLN A N 1
ATOM 826 C CA . GLN A 1 105 ? -18.643 0.010 20.216 1.00 87.94 105 GLN A CA 1
ATOM 827 C C . GLN A 1 105 ? -18.913 0.339 21.686 1.00 87.94 105 GLN A C 1
ATOM 829 O O . GLN A 1 105 ? -19.434 -0.514 22.409 1.00 87.94 105 GLN A O 1
ATOM 834 N N . GLU A 1 106 ? -18.612 1.563 22.117 1.00 91.94 106 GLU A N 1
ATOM 835 C CA . GLU A 1 106 ? -18.901 2.042 23.470 1.00 91.94 106 GLU A CA 1
ATOM 836 C C . GLU A 1 106 ? -20.410 2.031 23.751 1.00 91.94 106 GLU A C 1
ATOM 838 O O . GLU A 1 106 ? -20.852 1.491 24.766 1.00 91.94 106 GLU A O 1
ATOM 843 N N . GLU A 1 107 ? -21.225 2.524 22.816 1.00 94.06 107 GLU A N 1
ATOM 844 C CA . GLU A 1 107 ? -22.685 2.500 22.930 1.00 94.06 107 GLU A CA 1
ATOM 845 C C . GLU A 1 107 ? -23.222 1.066 23.054 1.00 94.06 107 GLU A C 1
ATOM 847 O O . GLU A 1 107 ? -24.032 0.771 23.939 1.00 94.06 107 GLU A O 1
ATOM 852 N N . ARG A 1 108 ? -22.718 0.133 22.234 1.00 92.75 108 ARG A N 1
ATOM 853 C CA . ARG A 1 108 ? -23.068 -1.294 22.333 1.00 92.75 108 ARG A CA 1
ATOM 854 C C . ARG A 1 108 ? -22.676 -1.894 23.681 1.00 92.75 108 ARG A C 1
ATOM 856 O O . ARG A 1 108 ? -23.454 -2.667 24.246 1.00 92.75 108 ARG A O 1
ATOM 863 N N . ALA A 1 109 ? -21.508 -1.535 24.210 1.00 94.06 109 ALA A N 1
ATOM 864 C CA . ALA A 1 109 ? -21.056 -1.991 25.520 1.00 94.06 109 ALA A CA 1
ATOM 865 C C . ALA A 1 109 ? -21.964 -1.468 26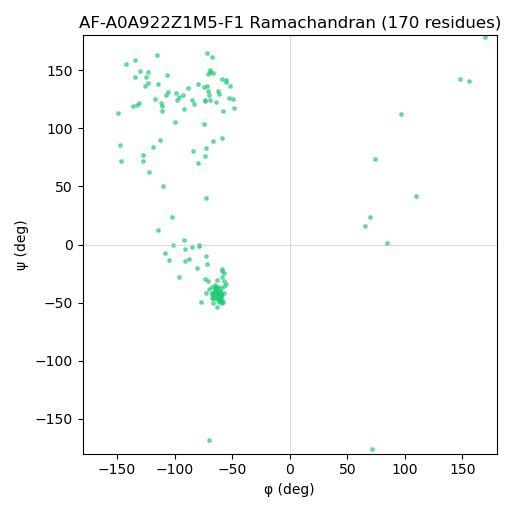.646 1.00 94.06 109 ALA A C 1
ATOM 867 O O . ALA A 1 109 ? -22.335 -2.233 27.539 1.00 94.06 109 ALA A O 1
ATOM 868 N N . ILE A 1 110 ? -22.398 -0.206 26.571 1.00 96.31 110 ILE A N 1
ATOM 869 C CA . ILE A 1 110 ? -23.331 0.393 27.537 1.00 96.31 110 ILE A CA 1
ATOM 870 C C . ILE A 1 110 ? -24.694 -0.306 27.482 1.00 96.31 110 ILE A C 1
ATOM 872 O O . ILE A 1 110 ? -25.236 -0.675 28.528 1.00 96.31 110 ILE A O 1
ATOM 876 N N . ILE A 1 111 ? -25.244 -0.536 26.286 1.00 96.06 111 ILE A N 1
ATOM 877 C CA . ILE A 1 111 ? -26.528 -1.237 26.117 1.00 96.06 111 ILE A CA 1
ATOM 878 C C . ILE A 1 111 ? -26.445 -2.655 26.699 1.00 96.06 111 ILE A C 1
ATOM 880 O O . ILE A 1 111 ? -27.340 -3.072 27.442 1.00 96.06 111 ILE A O 1
ATOM 884 N N . ALA A 1 112 ? -25.356 -3.378 26.426 1.00 96.06 112 ALA A N 1
ATOM 885 C CA . ALA A 1 112 ? -25.124 -4.709 26.980 1.00 96.06 112 ALA A CA 1
ATOM 886 C C . ALA A 1 112 ? -25.017 -4.683 28.516 1.00 96.06 112 ALA A C 1
ATOM 888 O O . ALA A 1 112 ? -25.648 -5.496 29.195 1.00 96.06 112 ALA A O 1
ATOM 889 N N . ALA A 1 113 ? -24.287 -3.717 29.081 1.00 95.81 113 ALA A N 1
ATOM 890 C CA . ALA A 1 113 ? -24.168 -3.545 30.527 1.00 95.81 113 ALA A CA 1
ATOM 891 C C . ALA A 1 113 ? -25.530 -3.263 31.184 1.00 95.81 113 ALA A C 1
ATOM 893 O O . ALA A 1 113 ? -25.880 -3.891 32.185 1.00 95.81 113 ALA A O 1
ATOM 894 N N . GLN A 1 114 ? -26.344 -2.3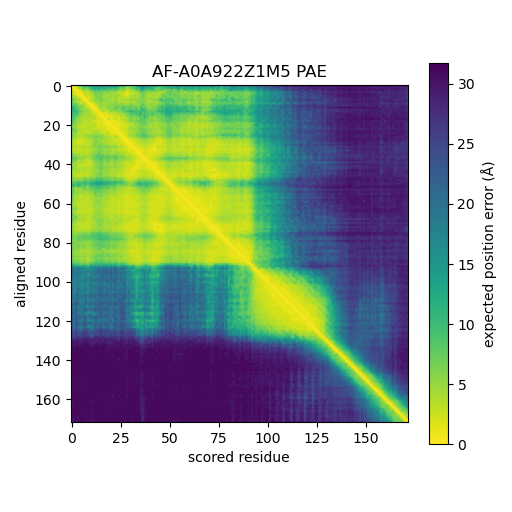86 30.589 1.00 96.62 114 GLN A N 1
ATOM 895 C CA . GLN A 1 114 ? -27.698 -2.104 31.070 1.00 96.62 114 GLN A CA 1
ATOM 896 C C . GLN A 1 114 ? -28.608 -3.337 31.006 1.00 96.62 114 GLN A C 1
ATOM 898 O O . GLN A 1 114 ? -29.364 -3.591 31.947 1.00 96.62 114 GLN A O 1
ATOM 903 N N . ALA A 1 115 ? -28.554 -4.110 29.919 1.00 96.31 115 ALA A N 1
ATOM 904 C CA . ALA A 1 115 ? -29.333 -5.340 29.778 1.00 96.31 115 ALA A CA 1
ATOM 905 C C . ALA A 1 115 ? -28.938 -6.388 30.833 1.00 96.31 115 ALA A C 1
ATOM 907 O O . ALA A 1 115 ? -29.808 -6.993 31.471 1.00 96.31 115 ALA A O 1
ATOM 908 N N . ASN A 1 116 ? -27.636 -6.542 31.083 1.00 96.12 116 ASN A N 1
ATOM 909 C CA . ASN A 1 116 ? -27.110 -7.432 32.116 1.00 96.12 116 ASN A CA 1
ATOM 910 C C . ASN A 1 116 ? -27.567 -7.003 33.518 1.00 96.12 116 ASN A C 1
ATOM 912 O O . ASN A 1 116 ? -28.067 -7.834 34.278 1.00 96.12 116 ASN A O 1
ATOM 916 N N . LEU A 1 117 ? -27.485 -5.706 33.837 1.00 96.38 117 LEU A N 1
ATOM 917 C CA . LEU A 1 117 ? -27.948 -5.153 35.116 1.00 96.38 117 LEU A CA 1
ATOM 918 C C . LEU A 1 117 ? -29.450 -5.362 35.329 1.00 96.38 117 LEU A C 1
ATOM 920 O O . LEU A 1 117 ? -29.866 -5.802 36.401 1.00 96.38 117 LEU A O 1
ATOM 924 N N . ARG A 1 118 ? -30.273 -5.098 34.306 1.00 95.44 118 ARG A N 1
ATOM 925 C CA . ARG A 1 118 ? -31.723 -5.348 34.368 1.00 95.44 118 ARG A CA 1
ATOM 926 C C . ARG A 1 118 ? -32.018 -6.822 34.627 1.00 95.44 118 ARG A C 1
ATOM 928 O O . ARG A 1 118 ? -32.851 -7.137 35.471 1.00 95.44 118 ARG A O 1
ATOM 935 N N . THR A 1 119 ? -31.307 -7.718 33.949 1.00 94.19 119 THR A N 1
ATOM 936 C CA . THR A 1 119 ? -31.469 -9.166 34.134 1.00 94.19 119 THR A CA 1
ATOM 937 C C . THR A 1 119 ? -31.079 -9.598 35.550 1.00 94.19 119 THR A C 1
ATOM 939 O O . THR A 1 119 ? -31.817 -10.352 36.185 1.00 94.19 119 THR A O 1
ATOM 942 N N . ALA A 1 120 ? -29.963 -9.087 36.079 1.00 92.94 120 ALA A N 1
ATOM 943 C CA . ALA A 1 120 ? -29.512 -9.363 37.442 1.00 92.94 120 ALA A CA 1
ATOM 944 C C . ALA A 1 120 ? -30.511 -8.861 38.501 1.00 92.94 120 ALA A C 1
ATOM 946 O O . ALA A 1 120 ? -30.868 -9.608 39.413 1.00 92.94 120 ALA A O 1
ATOM 947 N N . LEU A 1 121 ? -31.036 -7.640 38.338 1.00 94.12 121 LEU A N 1
ATOM 948 C CA . LEU A 1 121 ? -32.060 -7.077 39.225 1.00 94.12 121 LEU A CA 1
ATOM 949 C C . LEU A 1 121 ? -33.356 -7.892 39.210 1.00 94.12 121 LEU A C 1
ATOM 951 O O . LEU A 1 121 ? -33.931 -8.149 40.267 1.00 94.12 121 LEU A O 1
ATOM 955 N N . THR A 1 122 ? -33.822 -8.320 38.035 1.00 92.00 122 THR A N 1
ATOM 956 C CA . THR A 1 122 ? -35.025 -9.159 37.928 1.00 92.00 122 THR A CA 1
ATOM 957 C C . THR A 1 122 ? -34.828 -10.503 38.622 1.00 92.00 122 THR A C 1
ATOM 959 O O . THR A 1 122 ? -35.718 -10.932 39.355 1.00 92.00 122 THR A O 1
ATOM 962 N N . ARG A 1 123 ? -33.650 -11.131 38.478 1.00 87.50 123 ARG A N 1
ATOM 963 C CA . ARG A 1 123 ? -33.306 -12.361 39.212 1.00 87.50 123 ARG A CA 1
ATOM 964 C C . ARG A 1 123 ? -33.372 -12.140 40.723 1.00 87.50 123 ARG A C 1
ATOM 966 O O . ARG A 1 123 ? -34.085 -12.875 41.398 1.00 87.50 123 ARG A O 1
ATOM 973 N N . GL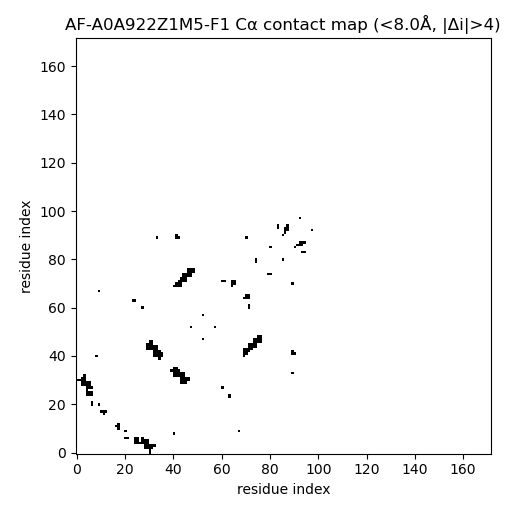N A 1 124 ? -32.733 -11.090 41.237 1.00 86.62 124 GLN A N 1
ATOM 974 C CA . GLN A 1 124 ? -32.741 -10.780 42.672 1.00 86.62 124 GLN A CA 1
ATOM 975 C C . GLN A 1 124 ? -34.149 -10.475 43.211 1.00 86.62 124 GLN A C 1
ATOM 977 O O . GLN A 1 124 ? -34.490 -10.838 44.337 1.00 86.62 124 GLN A O 1
ATOM 982 N N . ARG A 1 125 ? -34.997 -9.811 42.418 1.00 84.00 125 ARG A N 1
ATOM 983 C CA . ARG A 1 125 ? -36.402 -9.589 42.790 1.00 84.00 125 ARG A CA 1
ATOM 984 C C . ARG A 1 125 ? -37.187 -10.893 42.811 1.00 84.00 125 ARG A C 1
ATOM 986 O O . ARG A 1 125 ? -37.960 -11.096 43.738 1.00 84.00 125 ARG A O 1
ATOM 993 N N . SER A 1 126 ? -36.980 -11.772 41.829 1.00 79.81 126 SER A N 1
ATOM 994 C CA . SER A 1 126 ? -37.664 -13.068 41.781 1.00 79.81 126 SER A CA 1
ATOM 995 C C . SER A 1 126 ? -37.290 -13.974 42.954 1.00 79.81 126 SER A C 1
ATOM 997 O O . SER A 1 126 ? -38.188 -14.569 43.538 1.00 79.81 126 SER A O 1
ATOM 999 N N . THR A 1 127 ? -36.017 -13.999 43.372 1.00 77.44 127 THR A N 1
ATOM 1000 C CA . THR A 1 127 ? -35.578 -14.773 44.546 1.00 77.44 127 THR A CA 1
ATOM 1001 C C . THR A 1 127 ? -36.183 -14.225 45.839 1.00 77.44 127 THR A C 1
ATOM 1003 O O . THR A 1 127 ? -36.706 -14.986 46.645 1.00 77.44 127 THR A O 1
ATOM 1006 N N . ARG A 1 128 ? -36.226 -12.895 46.009 1.00 69.88 128 ARG A N 1
ATOM 1007 C CA . ARG A 1 128 ? -36.901 -12.283 47.168 1.00 69.88 128 ARG A CA 1
ATOM 1008 C C . ARG A 1 128 ? -38.409 -12.531 47.189 1.00 69.88 128 ARG A C 1
ATOM 1010 O O . ARG A 1 128 ? -38.984 -12.640 48.264 1.00 69.88 128 ARG A O 1
ATOM 1017 N N . ASN A 1 129 ? -39.058 -12.580 46.026 1.00 65.19 129 ASN A N 1
ATOM 1018 C CA . ASN A 1 129 ? -40.496 -12.844 45.951 1.00 65.19 129 ASN A CA 1
ATOM 1019 C C . ASN A 1 129 ? -40.835 -14.311 46.247 1.00 65.19 129 ASN A C 1
ATOM 1021 O O . ASN A 1 129 ? -41.914 -14.570 46.771 1.00 65.19 129 ASN A O 1
ATOM 1025 N N . SER A 1 130 ? -39.942 -15.262 45.946 1.00 60.28 130 SER A N 1
ATOM 1026 C CA . SER A 1 130 ? -40.130 -16.664 46.342 1.00 60.28 130 SER A CA 1
ATOM 1027 C C . SER A 1 130 ? -39.965 -16.887 47.848 1.00 60.28 130 SER A C 1
ATOM 1029 O O . SER A 1 130 ? -40.677 -17.719 48.403 1.00 60.28 130 SER A O 1
ATOM 1031 N N . ASP A 1 131 ? -39.120 -16.102 48.525 1.00 57.12 131 ASP A N 1
ATOM 1032 C CA . ASP A 1 131 ? -38.960 -16.169 49.990 1.00 57.12 131 ASP A CA 1
ATOM 1033 C C . ASP A 1 131 ? -40.174 -15.596 50.753 1.00 57.12 131 ASP A C 1
ATOM 1035 O O . ASP A 1 131 ? -40.358 -15.874 51.934 1.00 57.12 131 ASP A O 1
ATOM 1039 N N . PHE A 1 132 ? -41.030 -14.824 50.073 1.00 54.16 132 PHE A N 1
ATOM 1040 C CA . PHE A 1 132 ? -42.286 -14.274 50.601 1.00 54.16 132 PHE A CA 1
ATOM 1041 C C . PHE A 1 132 ? -43.530 -15.044 50.125 1.00 54.16 132 PHE A C 1
ATOM 1043 O O . PHE A 1 132 ? -44.639 -14.501 50.122 1.00 54.16 132 PHE A O 1
ATOM 1050 N N . SER A 1 133 ? -43.372 -16.317 49.738 1.00 51.00 133 SER A N 1
ATOM 1051 C CA . SER A 1 133 ? -44.519 -17.216 49.579 1.00 51.00 133 SER A CA 1
ATOM 1052 C C . SER A 1 133 ? -45.344 -17.198 50.874 1.00 51.00 133 SER A C 1
ATOM 1054 O O . SER A 1 133 ? -44.781 -17.414 51.950 1.00 51.00 133 SER A O 1
ATOM 1056 N N . PRO A 1 134 ? -46.660 -16.928 50.817 1.00 49.28 134 PRO A N 1
ATOM 1057 C CA . PRO A 1 134 ? -47.462 -16.810 52.020 1.00 49.28 134 PRO A CA 1
ATOM 1058 C C . PRO A 1 134 ? -47.471 -18.162 52.732 1.00 49.28 134 PRO A C 1
ATOM 1060 O O . PRO A 1 134 ? -47.880 -19.173 52.160 1.00 49.28 134 PRO A O 1
ATOM 1063 N N . ILE A 1 135 ? -47.034 -18.174 53.992 1.00 50.22 135 ILE A N 1
ATOM 1064 C CA . ILE A 1 135 ? -47.398 -19.214 54.955 1.00 50.22 135 ILE A CA 1
ATOM 1065 C C . ILE A 1 135 ? -48.925 -19.166 55.055 1.00 50.22 135 ILE A C 1
ATOM 1067 O O . ILE A 1 135 ? -49.500 -18.372 55.796 1.00 50.22 135 ILE A O 1
ATOM 1071 N N . SER A 1 136 ? -49.602 -19.961 54.232 1.00 51.31 136 SER A N 1
ATOM 1072 C CA . SER A 1 136 ? -51.035 -20.178 54.347 1.00 51.31 136 SER A CA 1
ATOM 1073 C C . SER A 1 136 ? -51.288 -21.283 55.369 1.00 51.31 136 SER A C 1
ATOM 1075 O O . SER A 1 136 ? -50.821 -22.408 55.197 1.00 51.31 136 SER A O 1
ATOM 1077 N N . ASN A 1 137 ? -52.102 -20.934 56.368 1.00 48.38 137 ASN A N 1
ATOM 1078 C CA . ASN A 1 137 ? -52.797 -21.791 57.329 1.00 48.38 137 ASN A CA 1
ATOM 1079 C C . ASN A 1 137 ? -51.985 -22.434 58.453 1.00 48.38 137 ASN A C 1
ATOM 1081 O O . ASN A 1 137 ? -51.890 -23.655 58.507 1.00 48.38 137 ASN A O 1
ATOM 1085 N N . TRP A 1 138 ? -51.577 -21.641 59.450 1.00 40.06 138 TRP A N 1
ATOM 1086 C CA . TRP A 1 138 ? -51.650 -22.119 60.835 1.00 40.06 138 TRP A CA 1
ATOM 1087 C C . TRP A 1 138 ? -52.601 -21.239 61.645 1.00 40.06 138 TRP A C 1
ATOM 1089 O O . TRP A 1 138 ? -52.559 -20.012 61.628 1.00 40.06 138 TRP A O 1
ATOM 1099 N N . SER A 1 139 ? -53.545 -21.946 62.241 1.00 39.81 139 SER A N 1
ATOM 1100 C CA . SER A 1 139 ? -54.790 -21.528 62.856 1.00 39.81 139 SER A CA 1
ATOM 1101 C C . SER A 1 139 ? -54.633 -20.533 64.000 1.00 39.81 139 SER A C 1
ATOM 1103 O O . SER A 1 139 ? -53.760 -20.643 64.855 1.00 39.81 139 SER A O 1
ATOM 1105 N N . ASN A 1 140 ? -55.589 -19.610 64.015 1.00 42.44 140 ASN A N 1
ATOM 1106 C CA . ASN A 1 140 ? -55.894 -18.667 65.074 1.00 42.44 140 ASN A CA 1
ATOM 1107 C C . ASN A 1 140 ? -55.987 -19.380 66.437 1.00 42.44 140 ASN A C 1
ATOM 1109 O O . ASN A 1 140 ? -56.878 -20.206 66.636 1.00 42.44 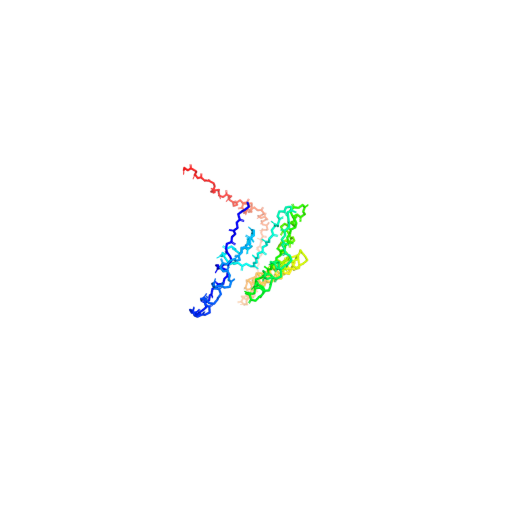140 ASN A O 1
ATOM 1113 N N . SER A 1 141 ? -55.111 -19.038 67.382 1.00 37.12 141 SER A N 1
ATOM 1114 C CA . SER A 1 141 ? -55.393 -19.239 68.801 1.00 37.12 141 SER A CA 1
ATOM 1115 C C . SER A 1 141 ? -54.703 -18.161 69.632 1.00 37.12 141 SER A C 1
ATOM 1117 O O . SER A 1 141 ? -53.482 -18.043 69.682 1.00 37.12 141 SER A O 1
ATOM 1119 N N . THR A 1 142 ? -55.536 -17.330 70.243 1.00 45.81 142 THR A N 1
ATOM 1120 C CA . THR A 1 142 ? -55.232 -16.369 71.302 1.00 45.81 142 THR A CA 1
ATOM 1121 C C . THR A 1 142 ? -54.442 -17.009 72.440 1.00 45.81 142 THR A C 1
ATOM 1123 O O . THR A 1 142 ? -54.936 -17.966 73.027 1.00 45.81 142 THR A O 1
ATOM 1126 N N . THR A 1 143 ? -53.284 -16.441 72.795 1.00 43.59 143 THR A N 1
ATOM 1127 C CA . THR A 1 143 ? -52.822 -16.069 74.159 1.00 43.59 143 THR A CA 1
ATOM 1128 C C . THR A 1 143 ? -51.291 -16.011 74.241 1.00 43.59 143 THR A C 1
ATOM 1130 O O . THR A 1 143 ? -50.601 -16.870 73.713 1.00 43.59 143 THR A O 1
ATOM 1133 N N . GLY A 1 144 ? -50.775 -15.021 74.978 1.00 39.88 144 GLY A N 1
ATOM 1134 C CA . GLY A 1 144 ? -49.416 -15.046 75.535 1.00 39.88 144 GLY A CA 1
ATOM 1135 C C . GLY A 1 144 ? -48.362 -14.313 74.708 1.00 39.88 144 GLY A C 1
ATOM 1136 O O . GLY A 1 144 ? -48.003 -14.726 73.614 1.00 39.88 144 GLY A O 1
ATOM 1137 N N . GLY A 1 145 ? -47.858 -13.204 75.253 1.00 48.06 145 GLY A N 1
ATOM 1138 C CA . GLY A 1 145 ? -46.811 -12.402 74.633 1.00 48.06 145 GLY A CA 1
ATOM 1139 C C . GLY A 1 145 ? -45.464 -13.116 74.545 1.00 48.06 145 GLY A C 1
ATOM 1140 O O . GLY A 1 145 ? -45.085 -13.863 75.441 1.00 48.06 145 GLY A O 1
ATOM 1141 N N . ILE A 1 146 ? -44.711 -12.796 73.493 1.00 38.38 146 ILE A N 1
ATOM 1142 C CA . ILE A 1 146 ? -43.268 -13.022 73.417 1.00 38.38 146 ILE A CA 1
ATOM 1143 C C . ILE A 1 146 ? -42.652 -11.757 72.818 1.00 38.38 146 ILE A C 1
ATOM 1145 O O . ILE A 1 146 ? -42.995 -11.329 71.718 1.00 38.38 146 ILE A O 1
ATOM 1149 N N . ARG A 1 147 ? -41.779 -11.124 73.602 1.00 47.62 147 ARG A N 1
ATOM 1150 C CA . ARG A 1 147 ? -40.924 -10.012 73.189 1.00 47.62 147 ARG A CA 1
ATOM 1151 C C . ARG A 1 147 ? -39.876 -10.559 72.220 1.00 47.62 147 ARG A C 1
ATOM 1153 O O . ARG A 1 147 ? -39.156 -11.480 72.585 1.00 47.62 147 ARG A O 1
ATOM 1160 N N . SER A 1 148 ? -39.781 -10.002 71.017 1.00 47.69 148 SER A N 1
ATOM 1161 C CA . SER A 1 148 ? -38.655 -10.246 70.115 1.00 47.69 148 SER A CA 1
ATOM 1162 C C . SER A 1 148 ? -37.689 -9.070 70.216 1.00 47.69 148 SER A C 1
ATOM 1164 O O . SER A 1 148 ? -37.979 -7.973 69.731 1.00 47.69 148 SER A O 1
ATOM 1166 N N . ASP A 1 149 ? -36.568 -9.305 70.889 1.00 43.66 149 ASP A N 1
ATOM 1167 C CA . ASP A 1 149 ? -35.434 -8.396 70.957 1.00 43.66 149 ASP A CA 1
ATOM 1168 C C . ASP A 1 149 ? -34.917 -8.099 69.543 1.00 43.66 149 ASP A C 1
ATOM 1170 O O . ASP A 1 149 ? -34.403 -8.974 68.846 1.00 43.66 149 ASP A O 1
ATOM 1174 N N . PHE A 1 150 ? -35.038 -6.845 69.110 1.00 43.28 150 PHE A N 1
ATOM 1175 C CA . PHE A 1 150 ? -34.315 -6.336 67.949 1.00 43.28 150 PHE A CA 1
ATOM 1176 C C . PHE A 1 150 ? -32.840 -6.162 68.332 1.00 43.28 150 PHE A C 1
ATOM 1178 O O . PHE A 1 150 ? -32.395 -5.068 68.686 1.00 43.28 150 PHE A O 1
ATOM 1185 N N . HIS A 1 151 ? -32.067 -7.247 68.271 1.00 40.41 151 HIS A N 1
ATOM 1186 C CA . HIS A 1 151 ? -30.613 -7.151 68.291 1.00 40.41 151 HIS A CA 1
ATOM 1187 C C . HIS A 1 151 ? -30.152 -6.633 66.924 1.00 40.41 151 HIS A C 1
ATOM 1189 O O . HIS A 1 151 ? -30.176 -7.333 65.915 1.00 40.41 151 HIS A O 1
ATOM 1195 N N . SER A 1 152 ? -29.790 -5.354 66.892 1.00 51.69 152 SER A N 1
ATOM 1196 C CA . SER A 1 152 ? -29.217 -4.683 65.728 1.00 51.69 152 SER A CA 1
ATOM 1197 C C . SER A 1 152 ? -27.770 -5.147 65.550 1.00 51.69 152 SER A C 1
ATOM 1199 O O . SER A 1 152 ? -26.841 -4.426 65.904 1.00 51.69 152 SER A O 1
ATOM 1201 N N . GLN A 1 153 ? -27.567 -6.362 65.042 1.00 47.84 153 GLN A N 1
ATOM 1202 C CA . GLN A 1 153 ? -26.238 -6.892 64.735 1.00 47.84 153 GLN A CA 1
ATOM 1203 C C . GLN A 1 153 ? -25.754 -6.327 63.392 1.00 47.84 153 GLN A C 1
ATOM 1205 O O . GLN A 1 153 ? -25.654 -7.025 62.392 1.00 47.84 153 GLN A O 1
ATOM 1210 N N . TRP A 1 154 ? -25.446 -5.028 63.372 1.00 49.75 154 TRP A N 1
ATOM 1211 C CA . TRP A 1 154 ? -24.657 -4.370 62.319 1.00 49.75 154 TRP A CA 1
ATOM 1212 C C . TRP A 1 154 ? -23.167 -4.758 62.405 1.00 49.75 154 TRP A C 1
ATOM 1214 O O . TRP A 1 154 ? -22.281 -3.929 62.230 1.00 49.75 154 TRP A O 1
ATOM 1224 N N . GLN A 1 155 ? -22.882 -6.024 62.700 1.00 50.50 155 GLN A N 1
ATOM 1225 C CA . GLN A 1 155 ? -21.533 -6.574 62.768 1.00 50.50 155 GLN A CA 1
ATOM 1226 C C . GLN A 1 155 ? -21.458 -7.817 61.889 1.00 50.50 155 GLN A C 1
ATOM 1228 O O . GLN A 1 155 ? -21.372 -8.930 62.382 1.00 50.50 155 GLN A O 1
ATOM 1233 N N . ASP A 1 156 ? -21.488 -7.579 60.583 1.00 44.72 156 ASP A N 1
ATOM 1234 C CA . ASP A 1 156 ? -20.685 -8.340 59.628 1.00 44.72 156 ASP A CA 1
ATOM 1235 C C . ASP A 1 156 ? -19.818 -7.319 58.873 1.00 44.72 156 ASP A C 1
ATOM 1237 O O . ASP A 1 156 ? -19.926 -7.078 57.668 1.00 44.72 156 ASP A O 1
ATOM 1241 N N . GLU A 1 157 ? -18.962 -6.646 59.649 1.00 49.12 157 GLU A N 1
ATOM 1242 C CA . GLU A 1 157 ? -17.646 -6.252 59.160 1.00 49.12 157 GLU A CA 1
ATOM 1243 C C . GLU A 1 157 ? -16.972 -7.513 58.595 1.00 49.12 157 GLU A C 1
ATOM 1245 O O . GLU A 1 157 ? -17.017 -8.564 59.229 1.00 49.12 157 GLU A O 1
ATOM 1250 N N . ASN A 1 158 ? -16.324 -7.379 57.431 1.00 51.59 158 ASN A N 1
ATOM 1251 C CA . ASN A 1 158 ? -15.438 -8.357 56.764 1.00 51.59 158 ASN A CA 1
ATOM 1252 C C . ASN A 1 158 ? -15.942 -9.033 55.474 1.00 51.59 158 ASN A C 1
ATOM 1254 O O . ASN A 1 158 ? -15.617 -10.189 55.225 1.00 51.59 158 ASN A O 1
ATOM 1258 N N . SER A 1 159 ? -16.593 -8.296 54.563 1.00 49.38 159 SER A N 1
ATOM 1259 C CA . SER A 1 159 ? -16.634 -8.707 53.140 1.00 49.38 159 SER A CA 1
ATOM 1260 C C . SER A 1 159 ? -15.906 -7.753 52.176 1.00 49.38 159 SER A C 1
ATOM 1262 O O . SER A 1 159 ? -16.031 -7.891 50.961 1.00 49.38 159 SER A O 1
ATOM 1264 N N . PHE A 1 160 ? -15.104 -6.818 52.700 1.00 54.41 160 PHE A N 1
ATOM 1265 C CA . PHE A 1 160 ? -14.207 -5.947 51.925 1.00 54.41 160 PHE A CA 1
ATOM 1266 C C . PHE A 1 160 ? -12.729 -6.296 52.140 1.00 54.41 160 PHE A C 1
ATOM 1268 O O . PHE A 1 160 ? -11.925 -5.420 52.418 1.00 54.41 160 PHE A O 1
ATOM 1275 N N . LEU A 1 161 ? -12.342 -7.564 52.001 1.00 49.50 161 LEU A N 1
ATOM 1276 C CA . LEU A 1 161 ? -10.937 -7.938 51.798 1.00 49.50 161 LEU A CA 1
ATOM 1277 C C . LEU A 1 161 ? -10.877 -9.182 50.909 1.00 49.50 161 LEU A C 1
ATOM 1279 O O . LEU A 1 161 ? -10.806 -10.305 51.395 1.00 49.50 161 LEU A O 1
ATOM 1283 N N . MET A 1 162 ? -10.898 -8.983 49.590 1.00 48.78 162 MET A N 1
ATOM 1284 C CA . MET A 1 162 ? -10.347 -9.983 48.678 1.00 48.78 162 MET A CA 1
ATOM 1285 C C . MET A 1 162 ? -8.878 -9.610 48.436 1.00 48.78 162 MET A C 1
ATOM 1287 O O . MET A 1 162 ? -8.623 -8.516 47.924 1.00 48.78 162 MET A O 1
ATOM 1291 N N . PRO A 1 163 ? -7.904 -10.453 48.827 1.00 54.88 163 PRO A N 1
ATOM 1292 C CA . PRO A 1 163 ? -6.499 -10.188 48.561 1.00 54.88 163 PRO A CA 1
ATOM 1293 C C . PRO A 1 163 ? -6.243 -10.128 47.054 1.00 54.88 163 PRO A C 1
ATOM 1295 O O . PRO A 1 163 ? -6.615 -11.034 46.308 1.00 54.88 163 PRO A O 1
ATOM 1298 N N . LEU A 1 164 ? -5.585 -9.055 46.620 1.00 55.03 164 LEU A N 1
ATOM 1299 C CA . LEU A 1 164 ? -4.931 -8.971 45.321 1.00 55.03 164 LEU A CA 1
ATOM 1300 C C . LEU A 1 164 ? -3.753 -9.953 45.330 1.00 55.03 164 LEU A C 1
ATOM 1302 O O . LEU A 1 164 ? -2.649 -9.581 45.729 1.00 55.03 164 LEU A O 1
ATOM 1306 N N . ASP A 1 165 ? -3.980 -11.208 44.937 1.00 46.69 165 ASP A N 1
ATOM 1307 C CA . ASP A 1 165 ? -2.859 -12.118 44.726 1.00 46.69 165 ASP A CA 1
ATOM 1308 C C . ASP A 1 165 ? -2.126 -11.756 43.430 1.00 46.69 165 ASP A C 1
ATOM 1310 O O . ASP A 1 165 ? -2.690 -11.637 42.337 1.00 46.69 165 ASP A O 1
ATOM 1314 N N . SER A 1 166 ? -0.840 -11.519 43.631 1.00 56.78 166 SER A N 1
ATOM 1315 C CA . SER A 1 166 ? 0.147 -11.006 42.708 1.00 56.78 166 SER A CA 1
ATOM 1316 C C . SER A 1 166 ? 0.853 -12.172 42.032 1.00 56.78 166 SER A C 1
ATOM 1318 O O . SER A 1 166 ? 1.442 -13.014 42.697 1.00 56.78 166 SER A O 1
ATOM 1320 N N . ARG A 1 167 ? 0.924 -12.169 40.698 1.00 55.12 167 ARG A N 1
ATOM 1321 C CA . ARG A 1 167 ? 1.976 -12.901 39.974 1.00 55.12 167 ARG A CA 1
ATOM 1322 C C . ARG A 1 167 ? 2.696 -11.976 38.994 1.00 55.12 167 ARG A C 1
ATOM 1324 O O . ARG A 1 167 ? 2.471 -12.008 37.791 1.00 55.12 167 ARG A O 1
ATOM 1331 N N . LYS A 1 168 ? 3.578 -11.141 39.547 1.00 52.03 168 LYS A N 1
ATOM 1332 C CA . LYS A 1 168 ? 4.954 -10.977 39.037 1.00 52.03 168 LYS A CA 1
ATOM 1333 C C . LYS A 1 168 ? 5.766 -12.046 39.780 1.00 52.03 168 LYS A C 1
ATOM 1335 O O . LYS A 1 168 ? 5.561 -12.169 40.977 1.00 52.03 168 LYS A O 1
ATOM 1340 N N . GLY A 1 169 ? 6.645 -12.860 39.223 1.00 52.53 169 GLY A N 1
ATOM 1341 C CA . GLY A 1 169 ? 7.339 -12.918 37.943 1.00 52.53 169 GLY A CA 1
ATOM 1342 C C . GLY A 1 169 ? 8.689 -13.563 38.272 1.00 52.53 169 GLY A C 1
ATOM 1343 O O . GLY A 1 169 ? 9.220 -13.253 39.329 1.00 52.53 169 GLY A O 1
ATOM 1344 N N . ASP A 1 170 ? 9.235 -14.422 37.416 1.00 46.88 170 ASP A N 1
ATOM 1345 C CA . ASP A 1 170 ? 10.662 -14.747 37.477 1.00 46.88 170 ASP A CA 1
ATOM 1346 C C . ASP A 1 170 ? 11.252 -14.656 36.073 1.00 46.88 170 ASP A C 1
ATOM 1348 O O . ASP A 1 170 ? 10.800 -15.302 35.127 1.00 46.88 170 ASP A O 1
ATOM 1352 N N . LEU A 1 171 ? 12.224 -13.753 35.974 1.00 47.31 171 LEU A N 1
ATOM 1353 C CA . LEU A 1 171 ? 13.186 -13.622 34.897 1.00 47.31 171 LEU A CA 1
ATOM 1354 C C . LEU A 1 171 ? 14.312 -14.620 35.173 1.00 47.31 171 LEU A C 1
ATOM 1356 O O . LEU A 1 171 ? 14.991 -14.487 36.191 1.00 47.31 171 LEU A O 1
ATOM 1360 N N . LEU A 1 172 ? 14.539 -15.541 34.241 1.00 44.00 172 LEU A N 1
ATOM 1361 C CA . LEU A 1 172 ? 15.849 -16.122 33.945 1.00 44.00 172 LEU A CA 1
ATOM 1362 C C . LEU A 1 172 ? 16.000 -16.200 32.426 1.00 44.00 172 LEU A C 1
ATOM 1364 O O . LEU A 1 172 ? 15.043 -16.672 31.771 1.00 44.00 172 LEU A O 1
#

Foldseek 3Di:
DDWAQCLPLADDPDPVVSVVSCVLRVPPTAPDFDADPVRHTQATEHADDPVDDDPVNVVSNCVSCVVRVHDYYYDYPVDDDDPQVVCCRRVVDHVVNVVVVVVVVVVVVVVVVVVVVVVVVVVVVVVVVVVVPDPPDDDDDDDDDDDDDPPPCPPPDPPPDDDPDDDDDDDD

Solvent-accessible surface area (backbone atoms only — not comparable to full-atom values): 10930 Å² total; per-residue (Å²): 134,72,71,44,70,50,53,76,73,62,84,63,94,44,72,69,58,36,54,53,50,40,66,69,27,66,84,40,63,33,52,46,71,46,58,47,97,88,65,49,70,50,27,36,32,35,60,41,61,97,87,53,71,56,67,70,60,50,51,50,49,45,53,54,32,51,75,69,74,26,54,72,47,81,42,50,76,92,59,70,78,53,73,63,55,52,38,27,73,60,69,67,46,37,74,67,58,48,53,50,51,52,51,54,51,50,50,50,50,52,53,51,51,52,52,51,51,52,52,52,50,52,52,56,51,52,55,55,54,60,76,61,58,76,87,78,84,80,80,92,73,94,78,83,90,78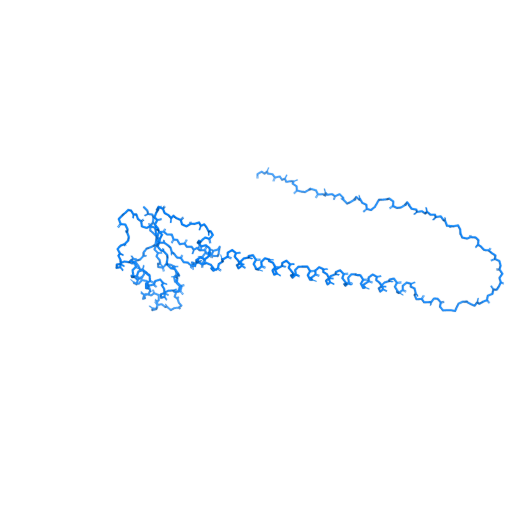,89,78,82,84,74,82,75,88,70,76,81,82,83,87,75,79,82,86,83,76,84,82,84,85,91,130

Secondary structure (DSSP, 8-state):
---EEGGGS---SSHHHHHHHHHHHTT-EESEEEE-TTS-EEEEEE---TT---HHHHHHHHHHHHHTT--EEE--TTSPPPHHHHHHHHH---HHHHHHHHHHHHHHHHHHHHHHHHHHHHHHHHHHHHHT--------------------------SS------------

Radius of gyration: 35.08 Å; Cα contacts (8 Å, |Δi|>4): 119; chains: 1; bounding box: 73×39×94 Å

Nearest PDB structures (foldseek):
  3d3n-assembly1_B  TM=4.670E-01  e=7.472E+00  Lactiplantibacillus plantarum WCFS1
  6cgq-assembly1_A  TM=3.138E-01  e=7.983E+00  Bacillus spizizenii

pLDDT: mean 77.08, std 17.97, range [37.12, 96.62]

Mean predicted aligned error: 17.38 Å

Sequence (172 aa):
MVKLPVTRFTLPRDREQGMHWYRLLGSVYCTFTICQPDGRVVGCLDVPGSAGLPRSTRMLKHSLLTQCGLPYWVVRSNNLPSVVEIRAEFLGESPTSQAMREREQEERAIIAAQANLRTALTRQRSTRNSDFSPISNWSNSTTGGIRSDFHSQWQDENSFLMPLDSRKGDLL